Protein AF-A0A2N0B6D2-F1 (afdb_monomer_lite)

Structure (mmCIF, N/CA/C/O backbone):
data_AF-A0A2N0B6D2-F1
#
_entry.id   AF-A0A2N0B6D2-F1
#
loop_
_atom_site.group_PDB
_atom_site.id
_atom_site.type_symbol
_atom_site.label_atom_id
_atom_site.label_alt_id
_atom_site.label_comp_id
_atom_site.label_asym_id
_atom_site.label_entity_id
_atom_site.label_seq_id
_atom_site.pdbx_PDB_ins_code
_atom_site.Cartn_x
_atom_site.Cartn_y
_atom_site.Cartn_z
_atom_site.occupancy
_atom_site.B_iso_or_equiv
_atom_site.auth_seq_id
_atom_site.auth_comp_id
_atom_site.auth_asym_id
_atom_site.auth_atom_id
_atom_site.pdbx_PDB_model_num
ATOM 1 N N . MET A 1 1 ? -14.342 -17.087 10.185 1.00 49.31 1 MET A N 1
ATOM 2 C CA . MET A 1 1 ? -15.399 -16.147 10.631 1.00 49.31 1 MET A CA 1
ATOM 3 C C . MET A 1 1 ? -15.063 -15.392 11.931 1.00 49.31 1 MET A C 1
ATOM 5 O O . MET A 1 1 ? -15.862 -14.565 12.345 1.00 49.31 1 MET A O 1
ATOM 9 N N . GLU A 1 2 ? -13.887 -15.571 12.553 1.00 61.06 2 GLU A N 1
ATOM 10 C CA . GLU A 1 2 ? -13.575 -14.917 13.844 1.00 61.06 2 GLU A CA 1
ATOM 11 C C . GLU A 1 2 ? -12.941 -13.517 13.735 1.00 61.06 2 GLU A C 1
ATOM 13 O O . GLU A 1 2 ? -13.218 -12.643 14.559 1.00 61.06 2 GLU A O 1
ATOM 18 N N . PHE A 1 3 ? -12.151 -13.252 12.688 1.00 62.91 3 PHE A N 1
ATOM 19 C CA . PHE A 1 3 ? -11.432 -11.978 12.529 1.00 62.91 3 PHE A CA 1
ATOM 20 C C . PHE A 1 3 ? -12.353 -10.763 12.366 1.00 62.91 3 PHE A C 1
ATOM 22 O O . PHE A 1 3 ? -12.079 -9.695 12.917 1.00 62.91 3 PHE A O 1
ATOM 29 N N . SER A 1 4 ? -13.484 -10.924 11.673 1.00 62.69 4 SER A N 1
ATOM 30 C CA . SER A 1 4 ? -14.486 -9.862 11.539 1.00 62.69 4 SER A CA 1
ATOM 31 C C . SER A 1 4 ? -15.061 -9.463 12.894 1.00 62.69 4 SER A C 1
ATOM 33 O O . SER A 1 4 ? -15.254 -8.283 13.172 1.00 62.69 4 SER A O 1
ATOM 35 N N . THR A 1 5 ? -15.297 -10.439 13.767 1.00 68.75 5 THR A N 1
ATOM 36 C CA . THR A 1 5 ? -15.860 -10.230 15.103 1.00 68.75 5 THR A CA 1
ATOM 37 C C . THR A 1 5 ? -14.837 -9.580 16.033 1.00 68.75 5 THR A C 1
ATOM 39 O O . THR A 1 5 ? -15.196 -8.703 16.818 1.00 68.75 5 THR A O 1
ATOM 42 N N . PHE A 1 6 ? -13.558 -9.941 15.891 1.00 71.19 6 PHE A N 1
ATOM 43 C CA . PHE A 1 6 ? -12.446 -9.355 16.638 1.00 71.19 6 PHE A CA 1
ATOM 44 C C . PHE A 1 6 ? -12.251 -7.865 16.319 1.00 71.19 6 PHE A C 1
ATOM 46 O O . PHE A 1 6 ? -12.295 -7.030 17.223 1.00 71.19 6 PHE A O 1
ATOM 53 N N . ILE A 1 7 ? -12.154 -7.496 15.036 1.00 70.31 7 ILE A N 1
ATOM 54 C CA . ILE A 1 7 ? -12.030 -6.087 14.623 1.00 70.31 7 ILE A CA 1
ATOM 55 C C . ILE A 1 7 ? -13.288 -5.288 14.994 1.00 70.31 7 ILE A C 1
ATOM 57 O O . ILE A 1 7 ? -13.188 -4.162 15.486 1.00 70.31 7 ILE A O 1
ATOM 61 N N . ARG A 1 8 ? -14.484 -5.878 14.847 1.00 65.81 8 ARG A N 1
ATOM 62 C CA . ARG A 1 8 ? -15.750 -5.232 15.238 1.00 65.81 8 ARG A CA 1
ATOM 63 C C . ARG A 1 8 ? -15.842 -4.985 16.746 1.00 65.81 8 ARG A C 1
ATOM 65 O O . ARG A 1 8 ? -16.484 -4.018 17.149 1.00 65.81 8 ARG A O 1
ATOM 72 N N . ARG A 1 9 ? -15.196 -5.827 17.564 1.00 71.25 9 ARG A N 1
ATOM 73 C CA . ARG A 1 9 ? -15.081 -5.664 19.021 1.00 71.25 9 ARG A CA 1
ATOM 74 C C . ARG A 1 9 ? -14.061 -4.585 19.393 1.00 71.25 9 ARG A C 1
ATOM 76 O O . ARG A 1 9 ? -14.351 -3.778 20.267 1.00 71.25 9 ARG A O 1
ATOM 83 N N . ILE A 1 10 ? -12.921 -4.519 18.701 1.00 72.06 10 ILE A N 1
ATOM 84 C CA . ILE A 1 10 ? -11.903 -3.469 18.896 1.00 72.06 10 ILE A CA 1
ATOM 85 C C . ILE A 1 10 ? -12.473 -2.079 18.573 1.00 72.06 10 ILE A C 1
ATOM 87 O O . ILE A 1 10 ? -12.272 -1.134 19.332 1.00 72.06 10 ILE A O 1
ATOM 91 N N . TYR A 1 11 ? -13.236 -1.962 17.487 1.00 68.38 11 TYR A N 1
ATOM 92 C CA . TYR A 1 11 ? -13.846 -0.706 17.036 1.00 68.38 11 TYR A CA 1
ATOM 93 C C . TYR A 1 11 ? -15.315 -0.557 17.464 1.00 68.38 11 TYR A C 1
ATOM 95 O O . TYR A 1 11 ? -16.081 0.140 16.800 1.00 68.38 11 TYR A O 1
ATOM 103 N N . LYS A 1 12 ? -15.732 -1.208 18.561 1.00 69.31 12 LYS A N 1
ATOM 104 C CA . LYS A 1 12 ? -17.116 -1.129 19.063 1.00 69.31 12 LYS A CA 1
ATOM 105 C C . LYS A 1 12 ? -17.522 0.303 19.437 1.00 69.31 12 LYS A C 1
ATOM 107 O O . LYS A 1 12 ? -18.680 0.655 19.250 1.00 69.31 12 LYS A O 1
ATOM 112 N N . ASP A 1 13 ? -16.556 1.102 19.883 1.00 70.31 13 ASP A N 1
ATOM 113 C CA . ASP A 1 13 ? -16.754 2.459 20.413 1.00 70.31 13 ASP A CA 1
ATOM 114 C C . ASP A 1 13 ? -16.716 3.552 19.324 1.00 70.31 13 ASP A C 1
ATOM 116 O O . ASP A 1 13 ? -16.817 4.737 19.624 1.00 70.31 13 ASP A O 1
ATOM 120 N N . ARG A 1 14 ? -16.506 3.176 18.054 1.00 68.81 14 ARG A N 1
ATOM 121 C CA . ARG A 1 14 ? -16.398 4.103 16.916 1.00 68.81 14 ARG A CA 1
ATOM 122 C C . ARG A 1 14 ? -17.622 3.973 16.015 1.00 68.81 14 ARG A C 1
ATOM 124 O O . ARG A 1 14 ? -18.250 2.914 15.964 1.00 68.81 14 ARG A O 1
ATOM 131 N N . ASP A 1 15 ? -17.910 5.037 15.267 1.00 77.12 15 ASP A N 1
ATOM 132 C CA . ASP A 1 15 ? -19.034 5.081 14.332 1.00 77.12 15 ASP A CA 1
ATOM 133 C C . ASP A 1 15 ? -19.100 3.860 13.414 1.00 77.12 15 ASP A C 1
ATOM 135 O O . ASP A 1 15 ? -18.082 3.313 12.968 1.00 77.12 15 ASP A O 1
ATOM 139 N N . TYR A 1 16 ? -20.332 3.471 13.080 1.00 68.56 16 TYR A N 1
ATOM 140 C CA . TYR A 1 16 ? -20.621 2.326 12.220 1.00 68.56 16 TYR A CA 1
ATOM 141 C C . TYR A 1 16 ? -19.827 2.368 10.901 1.00 68.56 16 TYR A C 1
ATOM 143 O O . TYR A 1 16 ? -19.277 1.346 10.480 1.00 68.56 16 TYR A O 1
ATOM 151 N N . LEU A 1 17 ? -19.718 3.554 10.290 1.00 71.19 17 LEU A N 1
ATOM 152 C CA . LEU A 1 17 ? -18.957 3.795 9.060 1.00 71.19 17 LEU A CA 1
ATOM 153 C C . LEU A 1 17 ? -17.459 3.510 9.234 1.00 71.19 17 LEU A C 1
ATOM 155 O O . LEU A 1 17 ? -16.874 2.774 8.437 1.00 71.19 17 LEU A O 1
ATOM 159 N N . THR A 1 18 ? -16.848 4.027 10.299 1.00 73.62 18 THR A N 1
ATOM 160 C CA . THR A 1 18 ? -15.424 3.823 10.612 1.00 73.62 18 THR A CA 1
ATOM 161 C C . THR A 1 18 ? -15.122 2.354 10.884 1.00 73.62 18 THR A C 1
ATOM 163 O O . THR A 1 18 ? -14.114 1.822 10.425 1.00 73.62 18 THR A O 1
ATOM 166 N N . ARG A 1 19 ? -16.032 1.662 11.574 1.00 76.19 19 ARG A N 1
ATOM 167 C CA . ARG A 1 19 ? -15.906 0.236 11.877 1.00 76.19 19 ARG A CA 1
ATOM 168 C C . ARG A 1 19 ? -15.937 -0.635 10.623 1.00 76.19 19 ARG A C 1
ATOM 170 O O . ARG A 1 19 ? -15.150 -1.573 10.522 1.00 76.19 19 ARG A O 1
ATOM 177 N N . ASN A 1 20 ? -16.818 -0.331 9.667 1.00 76.75 20 ASN A N 1
ATOM 178 C CA . ASN A 1 20 ? -16.870 -1.087 8.418 1.00 76.75 20 ASN A CA 1
ATOM 179 C C . ASN A 1 20 ? -15.627 -0.815 7.559 1.00 76.75 20 ASN A C 1
ATOM 181 O O . ASN A 1 20 ? -14.987 -1.751 7.089 1.00 76.75 20 ASN A O 1
ATOM 185 N N . ARG A 1 21 ? -15.204 0.451 7.439 1.00 78.75 21 ARG A N 1
ATOM 186 C CA . ARG A 1 21 ? -13.965 0.796 6.723 1.00 78.75 21 ARG A CA 1
ATOM 187 C C . ARG A 1 21 ? -12.722 0.147 7.342 1.00 78.75 21 ARG A C 1
ATOM 189 O O . ARG A 1 21 ? -11.866 -0.322 6.601 1.00 78.75 21 ARG A O 1
ATOM 196 N N . ALA A 1 22 ? -12.641 0.041 8.670 1.00 77.94 22 ALA A N 1
ATOM 197 C CA . ALA A 1 22 ? -11.550 -0.658 9.353 1.00 77.94 22 ALA A CA 1
ATOM 198 C C . ALA A 1 22 ? -11.507 -2.161 9.024 1.00 77.94 22 ALA A C 1
ATOM 200 O O . ALA A 1 22 ? -10.423 -2.713 8.844 1.00 77.94 22 ALA A O 1
ATOM 201 N N . LEU A 1 23 ? -12.666 -2.818 8.891 1.00 80.81 23 LEU A N 1
ATOM 202 C CA . LEU A 1 23 ? -12.740 -4.210 8.434 1.00 80.81 23 LEU A CA 1
ATOM 203 C C . LEU A 1 23 ? -12.230 -4.362 7.000 1.00 80.81 23 LEU A C 1
ATOM 205 O O . LEU A 1 23 ? -11.412 -5.239 6.733 1.00 80.81 23 LEU A O 1
ATOM 209 N N . HIS A 1 24 ? -12.671 -3.493 6.091 1.00 83.69 24 HIS A N 1
ATOM 210 C CA . HIS A 1 24 ? -12.201 -3.516 4.707 1.00 83.69 24 HIS A CA 1
ATOM 211 C C . HIS A 1 24 ? -10.698 -3.232 4.605 1.00 83.69 24 HIS A C 1
ATOM 213 O O . HIS A 1 24 ? -10.007 -3.920 3.860 1.00 83.69 24 HIS A O 1
ATOM 219 N N . LEU A 1 25 ? -10.175 -2.286 5.393 1.00 84.12 25 LEU A N 1
ATOM 220 C CA . LEU A 1 25 ? -8.743 -1.988 5.451 1.00 84.12 25 LEU A CA 1
ATOM 221 C C . LEU A 1 25 ? -7.940 -3.178 5.997 1.00 84.12 25 LEU A C 1
ATOM 223 O O . LEU A 1 25 ? -6.877 -3.495 5.474 1.00 84.12 25 LEU A O 1
ATOM 227 N N . PHE A 1 26 ? -8.465 -3.880 7.004 1.00 84.62 26 PHE A N 1
ATOM 228 C CA . PHE A 1 26 ? -7.851 -5.101 7.522 1.00 84.62 26 PHE A CA 1
ATOM 229 C C . PHE A 1 26 ? -7.776 -6.198 6.451 1.00 84.62 26 PHE A C 1
ATOM 231 O O . PHE A 1 26 ? -6.702 -6.746 6.214 1.00 84.62 26 PHE A O 1
ATOM 238 N N . VAL A 1 27 ? -8.892 -6.487 5.772 1.00 86.19 27 VAL A N 1
ATOM 239 C CA . VAL A 1 27 ? -8.940 -7.493 4.696 1.00 86.19 27 VAL A CA 1
ATOM 240 C C . VAL A 1 27 ? -7.998 -7.115 3.555 1.00 86.19 27 VAL A C 1
ATOM 242 O O . VAL A 1 27 ? -7.254 -7.963 3.067 1.00 86.19 27 VAL A O 1
ATOM 245 N N . PHE A 1 28 ? -7.981 -5.837 3.175 1.00 86.69 28 PHE A N 1
ATOM 246 C CA . PHE A 1 28 ? -7.081 -5.314 2.157 1.00 86.69 28 PHE A CA 1
ATOM 247 C C . PHE A 1 28 ? -5.609 -5.500 2.542 1.00 86.69 28 PHE A C 1
ATOM 249 O O . PHE A 1 28 ? -4.842 -6.027 1.743 1.00 86.69 28 PHE A O 1
ATOM 256 N N . ASN A 1 29 ? -5.218 -5.147 3.771 1.00 86.81 29 ASN A N 1
ATOM 257 C CA . ASN A 1 29 ? -3.840 -5.307 4.241 1.00 86.81 29 ASN A CA 1
ATOM 258 C C . ASN A 1 29 ? -3.403 -6.775 4.255 1.00 86.81 29 ASN A C 1
ATOM 260 O O . ASN A 1 29 ? -2.301 -7.088 3.813 1.00 86.81 29 ASN A O 1
ATOM 264 N N . VAL A 1 30 ? -4.263 -7.687 4.723 1.00 85.88 30 VAL A N 1
ATOM 265 C CA . VAL A 1 30 ? -3.973 -9.130 4.699 1.00 85.88 30 VAL A CA 1
ATOM 266 C C . VAL A 1 30 ? -3.784 -9.617 3.262 1.00 85.88 30 VAL A C 1
ATOM 268 O O . VAL A 1 30 ? -2.799 -10.292 2.966 1.00 85.88 30 VAL A O 1
ATOM 271 N N . ALA A 1 31 ? -4.687 -9.237 2.355 1.00 85.94 31 ALA A N 1
ATOM 272 C CA . ALA A 1 31 ? -4.586 -9.595 0.945 1.00 85.94 31 ALA A CA 1
ATOM 273 C C . ALA A 1 31 ? -3.318 -9.017 0.296 1.00 85.94 31 ALA A C 1
ATOM 275 O O . ALA A 1 31 ? -2.651 -9.717 -0.458 1.00 85.94 31 ALA A O 1
ATOM 276 N N . ALA A 1 32 ? -2.948 -7.775 0.616 1.00 85.38 32 ALA A N 1
ATOM 277 C CA . ALA A 1 32 ? -1.758 -7.116 0.089 1.00 85.38 32 ALA A CA 1
ATOM 278 C C . ALA A 1 32 ? -0.458 -7.778 0.571 1.00 85.38 32 ALA A C 1
ATOM 280 O O . ALA A 1 32 ? 0.463 -7.962 -0.224 1.00 85.38 32 ALA A O 1
ATOM 281 N N . VAL A 1 33 ? -0.393 -8.191 1.842 1.00 87.19 33 VAL A N 1
ATOM 282 C CA . VAL A 1 33 ? 0.734 -8.977 2.371 1.00 87.19 33 VAL A CA 1
ATOM 283 C C . VAL A 1 33 ? 0.835 -10.317 1.645 1.00 87.19 33 VAL A C 1
ATOM 285 O O . VAL A 1 33 ? 1.911 -10.661 1.162 1.00 87.19 33 VAL A O 1
ATOM 288 N N . LEU A 1 34 ? -0.279 -11.047 1.515 1.00 86.50 34 LEU A N 1
ATOM 289 C CA . LEU A 1 34 ? -0.306 -12.333 0.812 1.00 86.50 34 LEU A CA 1
ATOM 290 C C . LEU A 1 34 ? 0.120 -12.184 -0.650 1.00 86.50 34 LEU A C 1
ATOM 292 O O . LEU A 1 34 ? 1.008 -12.901 -1.095 1.00 86.50 34 LEU A O 1
ATOM 296 N N . LEU A 1 35 ? -0.436 -11.209 -1.370 1.00 84.38 35 LEU A N 1
ATOM 297 C CA . LEU A 1 35 ? -0.066 -10.911 -2.754 1.00 84.38 35 LEU A CA 1
ATOM 298 C C . LEU A 1 35 ? 1.413 -10.544 -2.887 1.00 84.38 35 LEU A C 1
ATOM 300 O O . LEU A 1 35 ? 2.068 -11.001 -3.819 1.00 84.38 35 LEU A O 1
ATOM 304 N N . GLY A 1 36 ? 1.954 -9.743 -1.966 1.00 82.81 36 GLY A N 1
ATOM 305 C CA . GLY A 1 36 ? 3.371 -9.386 -1.964 1.00 82.81 36 GLY A CA 1
ATOM 306 C C . GLY A 1 36 ? 4.282 -10.593 -1.743 1.00 82.81 36 GLY A C 1
ATOM 307 O O . GLY A 1 36 ? 5.250 -10.769 -2.483 1.00 82.81 36 GLY A O 1
ATOM 308 N N . ILE A 1 37 ? 3.942 -11.461 -0.786 1.00 83.31 37 ILE A N 1
ATOM 309 C CA . ILE A 1 37 ? 4.675 -12.706 -0.522 1.00 83.31 37 ILE A CA 1
ATOM 310 C C . ILE A 1 37 ? 4.587 -13.641 -1.732 1.00 83.31 37 ILE A C 1
ATOM 312 O O . ILE A 1 37 ? 5.620 -14.095 -2.215 1.00 83.31 37 ILE A O 1
ATOM 316 N N . SER A 1 38 ? 3.386 -13.886 -2.264 1.00 82.69 38 SER A N 1
ATOM 317 C CA . SER A 1 38 ? 3.178 -14.757 -3.427 1.00 82.69 38 SER A CA 1
ATOM 318 C C . SER A 1 38 ? 3.904 -14.245 -4.670 1.00 82.69 38 SER A C 1
ATOM 320 O O . SER A 1 38 ? 4.529 -15.031 -5.374 1.00 82.69 38 SER A O 1
ATOM 322 N N . SER A 1 39 ? 3.871 -12.934 -4.924 1.00 76.88 39 SER A N 1
ATOM 323 C CA . SER A 1 39 ? 4.554 -12.298 -6.059 1.00 76.88 39 SER A CA 1
ATOM 324 C C . SER A 1 39 ? 6.075 -12.447 -5.964 1.00 76.88 39 SER A C 1
ATOM 326 O O . SER A 1 39 ? 6.721 -12.862 -6.928 1.00 76.88 39 SER A O 1
ATOM 328 N N . ASN A 1 40 ? 6.655 -12.182 -4.789 1.00 75.75 40 ASN A N 1
ATOM 329 C CA . ASN A 1 40 ? 8.092 -12.350 -4.570 1.00 75.75 40 ASN A CA 1
ATOM 330 C C . ASN A 1 40 ? 8.515 -13.827 -4.619 1.00 75.75 40 ASN A C 1
ATOM 332 O O . ASN A 1 40 ? 9.541 -14.147 -5.211 1.00 75.75 40 ASN A O 1
ATOM 336 N N . PHE A 1 41 ? 7.706 -14.733 -4.063 1.00 77.88 41 PHE A N 1
ATOM 337 C CA . PHE A 1 41 ? 7.955 -16.175 -4.116 1.00 77.88 41 PHE A CA 1
ATOM 338 C C . PHE A 1 41 ? 7.916 -16.713 -5.553 1.00 77.88 41 PHE A C 1
ATOM 340 O O . PHE A 1 41 ? 8.780 -17.492 -5.949 1.00 77.88 41 PHE A O 1
ATOM 347 N N . PHE A 1 42 ? 6.960 -16.247 -6.361 1.00 75.62 42 PHE A N 1
ATOM 348 C CA . PHE A 1 42 ? 6.867 -16.599 -7.776 1.00 75.62 42 PHE A CA 1
ATOM 349 C C . PHE A 1 42 ? 8.105 -16.128 -8.555 1.00 75.62 42 PHE A C 1
ATOM 351 O O . PHE A 1 42 ? 8.715 -16.907 -9.282 1.00 75.62 42 PHE A O 1
ATOM 358 N N . LEU A 1 43 ? 8.537 -14.879 -8.365 1.00 74.19 43 LEU A N 1
ATOM 359 C CA . LEU A 1 43 ? 9.740 -14.358 -9.027 1.00 74.19 43 LEU A CA 1
ATOM 360 C C . LEU A 1 43 ? 11.013 -15.105 -8.628 1.00 74.19 43 LEU A C 1
ATOM 362 O O . LEU A 1 43 ? 11.867 -15.349 -9.488 1.00 74.19 43 LEU A O 1
ATOM 366 N N . TRP A 1 44 ? 11.110 -15.494 -7.357 1.00 71.81 44 TRP A N 1
ATOM 367 C CA . TRP A 1 44 ? 12.229 -16.272 -6.848 1.00 71.81 44 TRP A CA 1
ATOM 368 C C . TRP A 1 44 ? 12.317 -17.647 -7.524 1.00 71.81 44 TRP A C 1
ATOM 370 O O . TRP A 1 44 ? 13.390 -18.008 -8.001 1.00 71.81 44 TRP A O 1
ATOM 380 N N . ILE A 1 45 ? 11.191 -18.362 -7.653 1.00 72.50 45 ILE A N 1
ATOM 381 C CA . ILE A 1 45 ? 11.138 -19.688 -8.294 1.00 72.50 45 ILE A CA 1
ATOM 382 C C . ILE A 1 45 ? 11.441 -19.624 -9.795 1.00 72.50 45 ILE A C 1
ATOM 384 O O . ILE A 1 45 ? 12.205 -20.443 -10.297 1.00 72.50 45 ILE A O 1
ATOM 388 N N . PHE A 1 46 ? 10.832 -18.685 -10.524 1.00 64.12 46 PHE A N 1
ATOM 389 C CA . PHE A 1 46 ? 10.849 -18.715 -11.993 1.00 64.12 46 PHE A CA 1
ATOM 390 C C . PHE A 1 46 ? 11.999 -17.933 -12.631 1.00 64.12 46 PHE A C 1
ATOM 392 O O . PHE A 1 46 ? 12.358 -18.201 -13.774 1.00 64.12 46 PHE A O 1
ATOM 399 N N . THR A 1 47 ? 12.577 -16.965 -11.920 1.00 61.59 47 THR A N 1
ATOM 400 C CA . THR A 1 47 ? 13.522 -16.000 -12.513 1.00 61.59 47 THR A CA 1
ATOM 401 C C . THR A 1 47 ? 14.821 -15.848 -11.733 1.00 61.59 47 THR A C 1
ATOM 403 O O . THR A 1 47 ? 15.736 -15.190 -12.222 1.00 61.59 47 THR A O 1
ATOM 406 N N . GLY A 1 48 ? 14.916 -16.397 -10.515 1.00 61.19 48 GLY A N 1
ATOM 407 C CA . GLY A 1 48 ? 16.082 -16.217 -9.641 1.00 61.19 48 GLY A CA 1
ATOM 408 C C . GLY A 1 48 ? 16.325 -14.762 -9.208 1.00 61.19 48 GLY A C 1
ATOM 409 O O . GLY A 1 48 ? 17.358 -14.459 -8.616 1.00 61.19 48 GLY A O 1
ATOM 410 N N . GLN A 1 49 ? 15.388 -13.850 -9.496 1.00 61.03 49 GLN A N 1
ATOM 411 C CA . GLN A 1 49 ? 15.428 -12.461 -9.049 1.00 61.03 49 GLN A CA 1
ATOM 412 C C . GLN A 1 49 ? 14.697 -12.323 -7.718 1.00 61.03 49 GLN A C 1
ATOM 414 O O . GLN A 1 49 ? 13.613 -12.868 -7.523 1.00 61.03 49 GLN A O 1
ATOM 419 N N . TYR A 1 50 ? 15.304 -11.575 -6.801 1.00 56.94 50 TYR A N 1
ATOM 420 C CA . TYR A 1 50 ? 14.932 -11.645 -5.394 1.00 56.94 50 TYR A CA 1
ATOM 421 C C . TYR A 1 50 ? 13.692 -10.825 -5.026 1.00 56.94 50 TYR A C 1
ATOM 423 O O . TYR A 1 50 ? 12.969 -11.216 -4.113 1.00 56.94 50 TYR A O 1
ATOM 431 N N . VAL A 1 51 ? 13.448 -9.669 -5.663 1.00 64.06 51 VAL A N 1
ATOM 432 C CA . VAL A 1 51 ? 12.476 -8.710 -5.113 1.00 64.06 51 VAL A CA 1
ATOM 433 C C . VAL A 1 51 ? 11.847 -7.813 -6.179 1.00 64.06 51 VAL A C 1
ATOM 435 O O . VAL A 1 51 ? 12.544 -7.056 -6.854 1.00 64.06 51 VAL A O 1
ATOM 438 N N . ARG A 1 52 ? 10.508 -7.785 -6.250 1.00 70.12 52 ARG A N 1
ATOM 439 C CA . ARG A 1 52 ? 9.788 -6.705 -6.942 1.00 70.12 52 ARG A CA 1
ATOM 440 C C . ARG A 1 52 ? 9.547 -5.570 -5.954 1.00 70.12 52 ARG A C 1
ATOM 442 O O . ARG A 1 52 ? 8.632 -5.630 -5.138 1.00 70.12 52 ARG A O 1
ATOM 449 N N . ILE A 1 53 ? 10.381 -4.533 -6.039 1.00 72.75 53 ILE A N 1
ATOM 450 C CA . ILE A 1 53 ? 10.493 -3.450 -5.042 1.00 72.75 53 ILE A CA 1
ATOM 451 C C . ILE A 1 53 ? 9.126 -2.862 -4.651 1.00 72.75 53 ILE A C 1
ATOM 453 O O . ILE A 1 53 ? 8.840 -2.746 -3.462 1.00 72.75 53 ILE A O 1
ATOM 457 N N . GLY A 1 54 ? 8.245 -2.579 -5.619 1.00 72.75 54 GLY A N 1
ATOM 458 C CA . GLY A 1 54 ? 6.897 -2.062 -5.334 1.00 72.75 54 GLY A CA 1
ATOM 459 C C . GLY A 1 54 ? 6.049 -3.006 -4.467 1.00 72.75 54 GLY A C 1
ATOM 460 O O . GLY A 1 54 ? 5.533 -2.603 -3.426 1.00 72.75 54 GLY A O 1
ATOM 461 N N . PHE A 1 55 ? 5.977 -4.293 -4.822 1.00 74.81 55 PHE A N 1
ATOM 462 C CA . PHE A 1 55 ? 5.213 -5.281 -4.047 1.00 74.81 55 PHE A CA 1
ATOM 463 C C . PHE A 1 55 ? 5.779 -5.483 -2.640 1.00 74.81 55 PHE A C 1
ATOM 465 O O . PHE A 1 55 ? 5.013 -5.645 -1.693 1.00 74.81 55 PHE A O 1
ATOM 472 N N . SER A 1 56 ? 7.099 -5.419 -2.479 1.00 79.56 56 SER A N 1
ATOM 473 C CA . SER A 1 56 ? 7.746 -5.544 -1.169 1.00 79.56 56 SER A CA 1
ATOM 474 C C . SER A 1 56 ? 7.494 -4.345 -0.265 1.00 79.56 56 SER A C 1
ATOM 476 O O . SER A 1 56 ? 7.178 -4.530 0.910 1.00 79.56 56 SER A O 1
ATOM 478 N N . ILE A 1 57 ? 7.571 -3.126 -0.809 1.00 83.06 57 ILE A N 1
ATOM 479 C CA . ILE A 1 57 ? 7.216 -1.903 -0.075 1.00 83.06 57 ILE A CA 1
ATOM 480 C C . ILE A 1 57 ? 5.755 -1.979 0.373 1.00 83.06 57 ILE A C 1
ATOM 482 O O . ILE A 1 57 ? 5.446 -1.708 1.534 1.00 83.06 57 ILE A O 1
ATOM 486 N N . MET A 1 58 ? 4.863 -2.409 -0.523 1.00 84.00 58 MET A N 1
ATOM 487 C CA . MET A 1 58 ? 3.442 -2.546 -0.222 1.00 84.00 58 MET A CA 1
ATOM 488 C C . MET A 1 58 ? 3.170 -3.607 0.852 1.00 84.00 58 MET A C 1
ATOM 490 O O . MET A 1 58 ? 2.381 -3.363 1.766 1.00 84.00 58 MET A O 1
ATOM 494 N N . ALA A 1 59 ? 3.838 -4.762 0.789 1.00 84.69 59 ALA A N 1
ATOM 495 C CA . ALA A 1 59 ? 3.704 -5.821 1.788 1.00 84.69 59 ALA A CA 1
ATOM 496 C C . ALA A 1 59 ? 4.184 -5.361 3.170 1.00 84.69 59 ALA A C 1
ATOM 498 O O . ALA A 1 59 ? 3.478 -5.540 4.163 1.00 84.69 59 ALA A O 1
ATOM 499 N N . PHE A 1 60 ? 5.348 -4.707 3.232 1.00 85.62 60 PHE A N 1
ATOM 500 C CA . PHE A 1 60 ? 5.891 -4.185 4.483 1.00 85.62 60 PHE A CA 1
ATOM 501 C C . PHE A 1 60 ? 4.969 -3.126 5.097 1.00 85.62 60 PHE A C 1
ATOM 503 O O . PHE A 1 60 ? 4.602 -3.212 6.268 1.00 85.62 60 PHE A O 1
ATOM 510 N N . ALA A 1 61 ? 4.516 -2.164 4.296 1.00 85.12 61 ALA A N 1
ATOM 511 C CA . ALA A 1 61 ? 3.605 -1.129 4.766 1.00 85.12 61 ALA A CA 1
ATOM 512 C C . ALA A 1 61 ? 2.239 -1.678 5.191 1.00 85.12 61 ALA A C 1
ATOM 514 O O . ALA A 1 61 ? 1.664 -1.202 6.170 1.00 85.12 61 ALA A O 1
ATOM 515 N N . SER A 1 62 ? 1.734 -2.702 4.501 1.00 84.19 62 SER A N 1
ATOM 516 C CA . SER A 1 62 ? 0.487 -3.376 4.872 1.00 84.19 62 SER A CA 1
ATOM 517 C C . SER A 1 62 ? 0.624 -4.094 6.215 1.00 84.19 62 SER A C 1
ATOM 519 O O . SER A 1 62 ? -0.283 -4.008 7.039 1.00 84.19 62 SER A O 1
ATOM 521 N N . ALA A 1 63 ? 1.773 -4.721 6.493 1.00 86.12 63 ALA A N 1
ATOM 522 C CA . ALA A 1 63 ? 2.059 -5.318 7.798 1.00 86.12 63 ALA A CA 1
ATOM 523 C C . ALA A 1 63 ? 2.125 -4.259 8.916 1.00 86.12 63 ALA A C 1
ATOM 525 O O . ALA A 1 63 ? 1.501 -4.425 9.967 1.00 86.12 63 ALA A O 1
ATOM 526 N N . VAL A 1 64 ? 2.806 -3.133 8.670 1.00 86.19 64 VAL A N 1
ATOM 527 C CA . VAL A 1 64 ? 2.871 -2.001 9.615 1.00 86.19 64 VAL A CA 1
ATOM 528 C C . VAL A 1 64 ? 1.481 -1.404 9.858 1.00 86.19 64 VAL A C 1
ATOM 530 O O . VAL A 1 64 ? 1.101 -1.142 10.999 1.00 86.19 64 VAL A O 1
ATOM 533 N N . SER A 1 65 ? 0.679 -1.234 8.808 1.00 85.31 65 SER A N 1
ATOM 534 C CA . SER A 1 65 ? -0.695 -0.745 8.926 1.00 85.31 65 SER A CA 1
ATOM 535 C C . SER A 1 65 ? -1.577 -1.692 9.730 1.00 85.31 65 SER A C 1
ATOM 537 O O . SER A 1 65 ? -2.338 -1.247 10.587 1.00 85.31 65 SER A O 1
ATOM 539 N N . LEU A 1 66 ? -1.438 -3.001 9.519 1.00 84.44 66 LEU A N 1
ATOM 540 C CA . LEU A 1 66 ? -2.168 -4.018 10.269 1.00 84.44 66 LEU A CA 1
ATOM 541 C C . LEU A 1 66 ? -1.827 -3.938 11.765 1.00 84.44 66 LEU A C 1
ATOM 543 O O . LEU A 1 66 ? -2.731 -3.960 12.600 1.00 84.44 66 LEU A O 1
ATOM 547 N N . PHE A 1 67 ? -0.555 -3.713 12.109 1.00 83.94 67 PHE A N 1
ATOM 548 C CA . PHE A 1 67 ? -0.133 -3.462 13.488 1.00 83.94 67 PHE A CA 1
ATOM 549 C C . PHE A 1 67 ? -0.778 -2.201 14.095 1.00 83.94 67 PHE A C 1
ATOM 551 O O . PHE A 1 67 ? -1.276 -2.240 15.223 1.00 83.94 67 PHE A O 1
ATOM 558 N N . PHE A 1 68 ? -0.839 -1.088 13.355 1.00 81.81 68 PHE A N 1
ATOM 559 C CA . PHE A 1 68 ? -1.510 0.134 13.824 1.00 81.81 68 PHE A CA 1
ATOM 560 C C . PHE A 1 68 ? -3.030 -0.015 13.947 1.00 81.81 68 PHE A C 1
ATOM 562 O O . PHE A 1 68 ? -3.633 0.547 14.866 1.00 81.81 68 PHE A O 1
ATOM 569 N N . LEU A 1 69 ? -3.645 -0.803 13.067 1.00 82.31 69 LEU A N 1
ATOM 570 C CA . LEU A 1 69 ? -5.076 -1.089 13.088 1.00 82.31 69 LEU A CA 1
ATOM 571 C C . LEU A 1 69 ? -5.461 -1.913 14.325 1.00 82.31 69 LEU A C 1
ATOM 573 O O . LEU A 1 69 ? -6.490 -1.655 14.949 1.00 82.31 69 LEU A O 1
ATOM 577 N N . LEU A 1 70 ? -4.591 -2.834 14.753 1.00 77.56 70 LEU A N 1
ATOM 578 C CA . LEU A 1 70 ? -4.741 -3.566 16.015 1.00 77.56 70 LEU A CA 1
ATOM 579 C C . LEU A 1 70 ? -4.604 -2.656 17.250 1.00 77.56 70 LEU A C 1
ATOM 581 O O . LEU A 1 70 ? -5.230 -2.917 18.274 1.00 77.56 70 LEU A O 1
ATOM 585 N N . ARG A 1 71 ? -3.862 -1.544 17.148 1.00 79.31 71 ARG A N 1
ATOM 586 C CA . ARG A 1 71 ? -3.717 -0.524 18.206 1.00 79.31 71 ARG A CA 1
ATOM 587 C C . ARG A 1 71 ? -4.861 0.506 18.263 1.00 79.31 71 ARG A C 1
ATOM 589 O O . ARG A 1 71 ? -4.694 1.549 18.884 1.00 79.31 71 ARG A O 1
ATOM 596 N N . LYS A 1 72 ? -6.012 0.252 17.622 1.00 75.00 72 LYS A N 1
ATOM 597 C CA . LYS A 1 72 ? -7.162 1.183 17.483 1.00 75.00 72 LYS A CA 1
ATOM 598 C C . LYS A 1 72 ? -6.881 2.480 16.694 1.00 75.00 72 LYS A C 1
ATOM 600 O O . LYS A 1 72 ? -7.795 3.287 16.512 1.00 75.00 72 LYS A O 1
ATOM 605 N N . ASN A 1 73 ? -5.692 2.669 16.119 1.00 79.94 73 ASN A N 1
ATOM 606 C CA . ASN A 1 73 ? -5.323 3.897 15.405 1.00 79.94 73 ASN A CA 1
ATOM 607 C C . ASN A 1 73 ? -5.641 3.807 13.903 1.00 79.94 73 ASN A C 1
ATOM 609 O O . ASN A 1 73 ? -4.749 3.634 13.072 1.00 79.94 73 ASN A O 1
ATOM 613 N N . TYR A 1 74 ? -6.926 3.946 13.552 1.00 79.31 74 TYR A N 1
ATOM 614 C CA . TYR A 1 74 ? -7.400 3.806 12.163 1.00 79.31 74 TYR A CA 1
ATOM 615 C C . TYR A 1 74 ? -6.792 4.844 11.207 1.00 79.31 74 TYR A C 1
ATOM 617 O O . TYR A 1 74 ? -6.368 4.489 10.113 1.00 79.31 74 TYR A O 1
ATOM 625 N N . GLU A 1 75 ? -6.715 6.114 11.612 1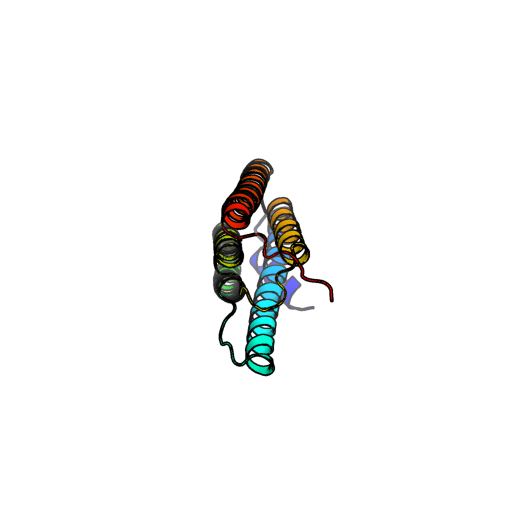.00 80.62 75 GLU A N 1
ATOM 626 C CA . GLU A 1 75 ? -6.211 7.191 10.743 1.00 80.62 75 GLU A CA 1
ATOM 627 C C . GLU A 1 75 ? -4.741 6.992 10.370 1.00 80.62 75 GLU A C 1
ATOM 629 O O . GLU A 1 75 ? -4.368 7.148 9.209 1.00 80.62 75 GLU A O 1
ATOM 634 N N . ILE A 1 76 ? -3.919 6.576 11.337 1.00 82.25 76 ILE A N 1
ATOM 635 C CA . ILE A 1 76 ? -2.495 6.297 11.124 1.00 82.25 76 ILE A CA 1
ATOM 636 C C . ILE A 1 76 ? -2.330 5.053 10.249 1.00 82.25 76 ILE A C 1
ATOM 638 O O . ILE A 1 76 ? -1.559 5.075 9.288 1.00 82.25 76 ILE A O 1
ATOM 642 N N . ALA A 1 77 ? -3.085 3.988 10.537 1.00 83.31 77 ALA A N 1
ATOM 643 C CA . ALA A 1 77 ? -3.077 2.769 9.734 1.00 83.31 77 ALA A CA 1
ATOM 644 C C . ALA A 1 77 ? -3.441 3.058 8.272 1.00 83.31 77 ALA A C 1
ATOM 646 O O . ALA A 1 77 ? -2.743 2.606 7.362 1.00 83.31 77 ALA A O 1
ATOM 647 N N . LEU A 1 78 ? -4.491 3.850 8.047 1.00 83.88 78 LEU A N 1
ATOM 648 C CA . LEU A 1 78 ? -4.937 4.225 6.714 1.00 83.88 78 LEU A CA 1
ATOM 649 C C . LEU A 1 78 ? -3.893 5.085 5.998 1.00 83.88 78 LEU A C 1
ATOM 651 O O . LEU A 1 78 ? -3.514 4.776 4.872 1.00 83.88 78 LEU A O 1
ATOM 655 N N . ASN A 1 79 ? -3.396 6.138 6.651 1.00 85.44 79 ASN A N 1
ATOM 656 C CA . ASN A 1 79 ? -2.429 7.041 6.036 1.00 85.44 79 ASN A CA 1
ATOM 657 C C . ASN A 1 79 ? -1.142 6.310 5.630 1.00 85.44 79 ASN A C 1
ATOM 659 O O . ASN A 1 79 ? -0.592 6.592 4.574 1.00 85.44 79 ASN A O 1
ATOM 663 N N . THR A 1 80 ? -0.711 5.327 6.425 1.00 84.94 80 THR A N 1
ATOM 664 C CA . THR A 1 80 ? 0.483 4.512 6.148 1.00 84.94 80 THR A CA 1
ATOM 665 C C . THR A 1 80 ? 0.330 3.675 4.877 1.00 84.94 80 THR A C 1
ATOM 667 O O . THR A 1 80 ? 1.252 3.600 4.070 1.00 84.94 80 THR A O 1
ATOM 670 N N . VAL A 1 81 ? -0.840 3.061 4.667 1.00 85.75 81 VAL A N 1
ATOM 671 C CA . VAL A 1 81 ? -1.113 2.277 3.447 1.00 85.75 81 VAL A CA 1
ATOM 672 C C . VAL A 1 81 ? -1.171 3.194 2.241 1.00 85.75 81 VAL A C 1
ATOM 674 O O . VAL A 1 81 ? -0.571 2.899 1.215 1.00 85.75 81 VAL A O 1
ATOM 677 N N . LEU A 1 82 ? -1.849 4.335 2.364 1.00 85.81 82 LEU A N 1
ATOM 678 C CA . LEU A 1 82 ? -1.999 5.273 1.257 1.00 85.81 82 LEU A CA 1
ATOM 679 C C . LEU A 1 82 ? -0.649 5.858 0.826 1.00 85.81 82 LEU A C 1
ATOM 681 O O . LEU A 1 82 ? -0.333 5.842 -0.362 1.00 85.81 82 LEU A O 1
ATOM 685 N N . THR A 1 83 ? 0.195 6.304 1.757 1.00 83.88 83 THR A N 1
ATOM 686 C CA . THR A 1 83 ? 1.535 6.803 1.405 1.00 83.88 83 THR A CA 1
ATOM 687 C C . THR A 1 83 ? 2.395 5.708 0.786 1.00 83.88 83 THR A C 1
ATOM 689 O O . THR A 1 83 ? 3.043 5.938 -0.235 1.00 83.88 83 THR A O 1
ATOM 692 N N . ALA A 1 84 ? 2.343 4.490 1.324 1.00 84.75 84 ALA A N 1
ATOM 693 C CA . ALA A 1 84 ? 3.078 3.366 0.768 1.00 84.75 84 ALA A CA 1
ATOM 694 C C . ALA A 1 84 ? 2.602 2.960 -0.628 1.00 84.75 84 ALA A C 1
ATOM 696 O O . ALA A 1 84 ? 3.436 2.630 -1.466 1.00 84.75 84 ALA A O 1
ATOM 697 N N . THR A 1 85 ? 1.298 3.023 -0.916 1.00 83.88 85 THR A N 1
ATOM 698 C CA . THR A 1 85 ? 0.790 2.760 -2.272 1.00 83.88 85 THR A CA 1
ATOM 699 C C . THR A 1 85 ? 1.337 3.771 -3.278 1.00 83.88 85 THR A C 1
ATOM 701 O O . THR A 1 85 ? 1.778 3.360 -4.348 1.00 83.88 85 THR A O 1
ATOM 704 N N . ILE A 1 86 ? 1.399 5.064 -2.931 1.00 85.31 86 ILE A N 1
ATOM 705 C CA . ILE A 1 86 ? 1.971 6.109 -3.802 1.00 85.31 86 ILE A CA 1
ATOM 706 C C . ILE A 1 86 ? 3.449 5.816 -4.082 1.00 85.31 86 ILE A C 1
ATOM 708 O O . ILE A 1 86 ? 3.888 5.832 -5.234 1.00 85.31 86 ILE A O 1
ATOM 712 N N . ILE A 1 87 ? 4.208 5.497 -3.032 1.00 84.69 87 ILE A N 1
ATOM 713 C CA . ILE A 1 87 ? 5.634 5.171 -3.134 1.00 84.69 87 ILE A CA 1
ATOM 714 C C . ILE A 1 87 ? 5.832 3.905 -3.981 1.00 84.69 87 ILE A C 1
ATOM 716 O O . ILE A 1 87 ? 6.626 3.902 -4.916 1.00 84.69 87 ILE A O 1
ATOM 720 N N . SER A 1 88 ? 5.068 2.847 -3.712 1.00 81.31 88 SER A N 1
ATOM 721 C CA . SER A 1 88 ? 5.109 1.583 -4.452 1.00 81.31 88 SER A CA 1
ATOM 722 C C . SER A 1 88 ? 4.809 1.769 -5.940 1.00 81.31 88 SER A C 1
ATOM 724 O O . SER A 1 88 ? 5.525 1.216 -6.773 1.00 81.31 88 SER A O 1
ATOM 726 N N . VAL A 1 89 ? 3.778 2.548 -6.290 1.00 81.69 89 VAL A N 1
ATOM 727 C CA . VAL A 1 89 ? 3.434 2.832 -7.693 1.00 81.69 89 VAL A CA 1
ATOM 728 C C . VAL A 1 89 ? 4.540 3.642 -8.359 1.00 81.69 89 VAL A C 1
ATOM 730 O O . VAL A 1 89 ? 4.947 3.288 -9.460 1.00 81.69 89 VAL A O 1
ATOM 733 N N . SER A 1 90 ? 5.103 4.639 -7.669 1.00 81.50 90 SER A N 1
ATOM 734 C CA . SER A 1 90 ? 6.250 5.415 -8.163 1.00 81.50 90 SER A CA 1
ATOM 735 C C . SER A 1 90 ? 7.439 4.505 -8.492 1.00 81.50 90 SER A C 1
ATOM 737 O O . SER A 1 90 ? 7.949 4.512 -9.611 1.00 81.50 90 SER A O 1
ATOM 739 N N . PHE A 1 91 ? 7.853 3.660 -7.542 1.00 78.06 91 PHE A N 1
ATOM 740 C CA . PHE A 1 91 ? 8.961 2.724 -7.749 1.00 78.06 91 PHE A CA 1
ATOM 741 C C . PHE A 1 91 ? 8.643 1.676 -8.817 1.00 78.06 91 PHE A C 1
ATOM 743 O O . PHE A 1 91 ? 9.506 1.349 -9.624 1.00 78.06 91 PHE A O 1
ATOM 750 N N . GLY A 1 92 ? 7.409 1.172 -8.866 1.00 73.00 92 GLY A N 1
ATOM 751 C CA . GLY A 1 92 ? 6.966 0.239 -9.901 1.00 73.00 92 GLY A CA 1
ATOM 752 C C . GLY A 1 92 ? 6.951 0.851 -11.304 1.00 73.00 92 GLY A C 1
ATOM 753 O O . GLY A 1 92 ? 7.144 0.124 -12.277 1.00 73.00 92 GLY A O 1
ATOM 754 N N . TRP A 1 93 ? 6.753 2.167 -11.406 1.00 74.56 93 TRP A N 1
ATOM 755 C CA . TRP A 1 93 ? 6.720 2.898 -12.669 1.00 74.56 93 TRP A CA 1
ATOM 756 C C . TRP A 1 93 ? 8.121 3.175 -13.224 1.00 74.56 93 TRP A C 1
ATOM 758 O O . TRP A 1 93 ? 8.370 2.909 -14.397 1.00 74.56 93 TRP A O 1
ATOM 768 N N . PHE A 1 94 ? 9.043 3.656 -12.379 1.00 71.12 94 PHE A N 1
ATOM 769 C CA . PHE A 1 94 ? 10.408 4.023 -12.789 1.00 71.12 94 PHE A CA 1
ATOM 770 C C . PHE A 1 94 ? 11.402 2.850 -12.773 1.00 71.12 94 PHE A C 1
ATOM 772 O O . PHE A 1 94 ? 12.253 2.763 -13.652 1.00 71.12 94 PHE A O 1
ATOM 779 N N . TRP A 1 95 ? 11.288 1.936 -11.804 1.00 66.62 95 TRP A N 1
ATOM 780 C CA . TRP A 1 95 ? 12.170 0.767 -11.625 1.00 66.62 95 TRP A CA 1
ATOM 781 C C . TRP A 1 95 ? 11.481 -0.560 -11.979 1.00 66.62 95 TRP A C 1
ATOM 783 O O . TRP A 1 95 ? 11.884 -1.632 -11.521 1.00 66.62 95 TRP A O 1
ATOM 793 N N . GLY A 1 96 ? 10.423 -0.514 -12.793 1.00 61.28 96 GLY A N 1
ATOM 794 C CA . GLY A 1 96 ? 9.795 -1.719 -13.330 1.00 61.28 96 GLY A CA 1
ATOM 795 C C . GLY A 1 96 ? 10.798 -2.548 -14.139 1.00 61.28 96 GLY A C 1
ATOM 796 O O . GLY A 1 96 ? 11.545 -1.996 -14.942 1.00 61.28 96 GLY A O 1
ATOM 797 N N . ILE A 1 97 ? 10.828 -3.868 -13.921 1.00 57.91 97 ILE A N 1
ATOM 798 C CA . ILE A 1 97 ? 11.774 -4.783 -14.580 1.00 57.91 97 ILE A CA 1
ATOM 799 C C . ILE A 1 97 ? 11.557 -4.711 -16.106 1.00 57.91 97 ILE A C 1
ATOM 801 O O . ILE A 1 97 ? 10.498 -5.129 -16.581 1.00 57.91 97 ILE A O 1
ATOM 805 N N . PRO A 1 98 ? 12.533 -4.211 -16.888 1.00 51.09 98 PRO A N 1
ATOM 806 C CA . PRO A 1 98 ? 12.328 -3.891 -18.302 1.00 51.09 98 PRO A CA 1
ATOM 807 C C . PRO A 1 98 ? 12.238 -5.119 -19.226 1.00 51.09 98 PRO A C 1
ATOM 809 O O . PRO A 1 98 ? 11.822 -4.976 -20.368 1.00 51.09 98 PRO A O 1
ATOM 812 N N . ASN A 1 99 ? 12.570 -6.324 -18.742 1.00 46.19 99 ASN A N 1
ATOM 813 C CA . ASN A 1 99 ? 12.709 -7.536 -19.566 1.00 46.19 99 ASN A CA 1
ATOM 814 C C . ASN A 1 99 ? 11.637 -8.621 -19.355 1.00 46.19 99 ASN A C 1
ATOM 816 O O . ASN A 1 99 ? 11.706 -9.670 -19.986 1.00 46.19 99 ASN A O 1
ATOM 820 N N . ILE A 1 100 ? 10.639 -8.393 -18.497 1.00 47.53 100 ILE A N 1
ATOM 821 C CA . ILE A 1 100 ? 9.511 -9.321 -18.314 1.00 47.53 100 ILE A CA 1
ATOM 822 C C . ILE A 1 100 ? 8.253 -8.590 -18.772 1.00 47.53 100 ILE A C 1
ATOM 824 O O . ILE A 1 100 ? 7.585 -7.956 -17.960 1.00 47.53 100 ILE A O 1
ATOM 828 N N . GLY A 1 101 ? 8.002 -8.609 -20.088 1.00 42.75 101 GLY A N 1
ATOM 829 C CA . GLY A 1 101 ? 6.715 -8.269 -20.714 1.00 42.75 101 GLY A CA 1
ATOM 830 C C . GLY A 1 101 ? 5.944 -7.129 -20.047 1.00 42.75 101 GLY A C 1
ATOM 831 O O . GLY A 1 101 ? 4.788 -7.307 -19.663 1.00 42.75 101 GLY A O 1
ATOM 832 N N . SER A 1 102 ? 6.576 -5.966 -19.854 1.00 47.25 102 SER A N 1
ATOM 833 C CA . SER A 1 102 ? 5.899 -4.779 -19.319 1.00 47.25 102 SER A CA 1
ATOM 834 C C . SER A 1 102 ? 5.098 -4.088 -20.423 1.00 47.25 102 SER A C 1
ATOM 836 O O . SER A 1 102 ? 5.266 -2.907 -20.722 1.00 47.25 102 SER A O 1
ATOM 838 N N . ASP A 1 103 ? 4.204 -4.868 -21.031 1.00 52.88 103 ASP A N 1
ATOM 839 C CA . ASP A 1 103 ? 3.171 -4.382 -21.921 1.00 52.88 103 ASP A CA 1
ATOM 840 C C . ASP A 1 103 ? 2.340 -3.336 -21.184 1.00 52.88 103 ASP A C 1
ATOM 842 O O . ASP A 1 103 ? 1.983 -3.484 -20.009 1.00 52.88 103 ASP A O 1
ATOM 846 N N . VAL A 1 104 ? 2.022 -2.268 -21.907 1.00 55.44 104 VAL A N 1
ATOM 847 C CA . VAL A 1 104 ? 1.222 -1.110 -21.486 1.00 55.44 104 VAL A CA 1
ATOM 848 C C . VAL A 1 104 ? -0.027 -1.517 -20.678 1.00 55.44 104 VAL A C 1
ATOM 850 O O . VAL A 1 104 ? -0.437 -0.803 -19.762 1.00 55.44 104 VAL A O 1
ATOM 853 N N . GLY A 1 105 ? -0.577 -2.710 -20.933 1.00 52.44 105 GLY A N 1
ATOM 854 C CA . GLY A 1 105 ? -1.683 -3.298 -20.176 1.00 52.44 105 GLY A CA 1
ATOM 855 C C . GLY A 1 105 ? -1.426 -3.445 -18.671 1.00 52.44 105 GLY A C 1
ATOM 856 O O . GLY A 1 105 ? -2.280 -3.063 -17.876 1.00 52.44 105 GLY A O 1
ATOM 857 N N . ASN A 1 106 ? -0.253 -3.922 -18.243 1.00 66.12 106 ASN A N 1
ATOM 858 C CA . ASN A 1 106 ? 0.018 -4.155 -16.817 1.00 66.12 106 ASN A CA 1
ATOM 859 C C . ASN A 1 106 ? 0.115 -2.829 -16.037 1.00 66.12 106 ASN A C 1
ATOM 861 O O . ASN A 1 106 ? -0.360 -2.718 -14.908 1.00 66.12 106 ASN A O 1
ATOM 865 N N . LYS A 1 107 ? 0.665 -1.788 -16.676 1.00 69.31 107 LYS A N 1
ATOM 866 C CA . LYS A 1 107 ? 0.721 -0.424 -16.129 1.00 69.31 107 LYS A CA 1
ATOM 867 C C . LYS A 1 107 ? -0.682 0.169 -15.943 1.00 69.31 107 LYS A C 1
ATOM 869 O O . LYS A 1 107 ? -0.968 0.730 -14.887 1.00 69.31 107 LYS A O 1
ATOM 874 N N . ASN A 1 108 ? -1.575 -0.028 -16.914 1.00 73.25 108 ASN A N 1
ATOM 875 C CA . ASN A 1 108 ? -2.958 0.449 -16.836 1.00 73.25 108 ASN A CA 1
ATOM 876 C C . ASN A 1 108 ? -3.757 -0.249 -15.726 1.00 73.25 108 ASN A C 1
ATOM 878 O O . ASN A 1 108 ? -4.458 0.420 -14.969 1.00 73.25 108 ASN A O 1
ATOM 882 N N . PHE A 1 109 ? -3.614 -1.570 -15.564 1.00 74.69 109 PHE A N 1
ATOM 883 C CA . PHE A 1 109 ? -4.275 -2.294 -14.471 1.00 74.69 109 PHE A CA 1
ATOM 884 C C . PHE A 1 109 ? -3.823 -1.805 -13.093 1.00 74.69 109 PHE A C 1
ATOM 886 O O . PHE A 1 109 ? -4.659 -1.596 -12.212 1.00 74.69 109 PHE A O 1
ATOM 893 N N . VAL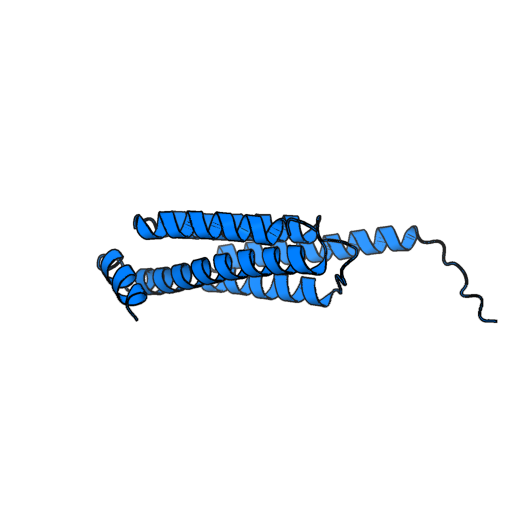 A 1 110 ? -2.521 -1.563 -12.913 1.00 77.00 110 VAL A N 1
ATOM 894 C CA . VAL A 1 110 ? -1.986 -1.015 -11.658 1.00 77.00 110 VAL A CA 1
ATOM 895 C C . VAL A 1 110 ? -2.582 0.365 -11.361 1.00 77.00 110 VAL A C 1
ATOM 897 O O . VAL A 1 110 ? -2.987 0.607 -10.226 1.00 77.00 110 VAL A O 1
ATOM 900 N N . LEU A 1 111 ? -2.705 1.242 -12.365 1.00 78.50 111 LEU A N 1
AT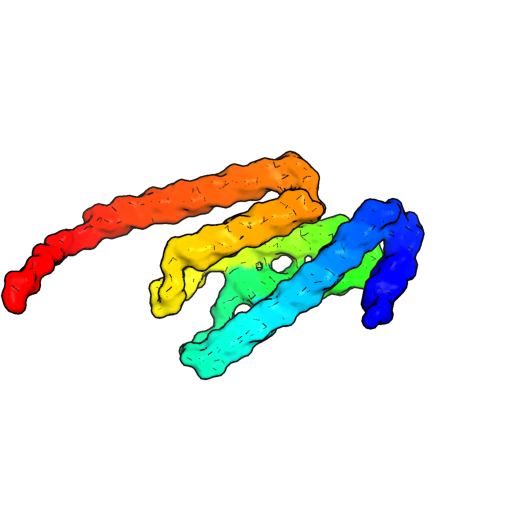OM 901 C CA . LEU A 1 111 ? -3.312 2.568 -12.199 1.00 78.50 111 LEU A CA 1
ATOM 902 C C . LEU A 1 111 ? -4.802 2.496 -11.837 1.00 78.50 111 LEU A C 1
ATOM 904 O O . LEU A 1 111 ? -5.240 3.198 -10.929 1.00 78.50 111 LEU A O 1
ATOM 908 N N . VAL A 1 112 ? -5.579 1.625 -12.489 1.00 81.38 112 VAL A N 1
ATOM 909 C CA . VAL A 1 112 ? -7.013 1.463 -12.187 1.00 81.38 112 VAL A CA 1
ATOM 910 C C . VAL A 1 112 ? -7.218 0.954 -10.760 1.00 81.38 112 VAL A C 1
ATOM 912 O O . VAL A 1 112 ? -8.028 1.510 -10.018 1.00 81.38 112 VAL A O 1
ATOM 915 N N . ILE A 1 113 ? -6.459 -0.066 -10.347 1.00 81.31 113 ILE A N 1
ATOM 916 C CA . ILE A 1 113 ? -6.521 -0.604 -8.981 1.00 81.31 113 ILE A CA 1
ATOM 917 C C . ILE A 1 113 ? -6.135 0.481 -7.968 1.00 81.31 113 ILE A C 1
ATOM 919 O O . ILE A 1 113 ? -6.811 0.651 -6.955 1.00 81.31 113 ILE A O 1
ATOM 923 N N . PHE A 1 114 ? -5.088 1.252 -8.261 1.00 83.50 114 PHE A N 1
ATOM 924 C CA . PHE A 1 114 ? -4.630 2.351 -7.420 1.00 83.50 114 PHE A CA 1
ATOM 925 C C . PHE A 1 114 ? -5.704 3.432 -7.237 1.00 83.50 114 PHE A C 1
ATOM 927 O O . PHE A 1 114 ? -6.042 3.766 -6.102 1.00 83.50 114 PHE A O 1
ATOM 934 N N . ILE A 1 115 ? -6.316 3.916 -8.323 1.00 82.75 115 ILE A N 1
ATOM 935 C CA . ILE A 1 115 ? -7.403 4.907 -8.262 1.00 82.75 115 ILE A CA 1
ATOM 936 C C . ILE A 1 115 ? -8.592 4.360 -7.461 1.00 82.75 115 ILE A C 1
ATOM 938 O O . ILE A 1 115 ? -9.144 5.070 -6.620 1.00 82.75 115 ILE A O 1
ATOM 942 N N . MET A 1 116 ? -8.957 3.090 -7.666 1.00 84.00 116 MET A N 1
ATOM 943 C CA . MET A 1 116 ? -10.086 2.466 -6.972 1.00 84.00 116 MET A CA 1
ATOM 944 C C . MET A 1 116 ? -9.864 2.381 -5.452 1.00 84.00 116 MET A C 1
ATOM 946 O O . MET A 1 116 ? -10.781 2.659 -4.679 1.00 84.00 116 MET A O 1
ATOM 950 N N . ILE A 1 117 ? -8.643 2.062 -5.006 1.00 83.81 117 ILE A N 1
ATOM 951 C CA . ILE A 1 117 ? -8.283 2.045 -3.577 1.00 83.81 117 ILE A CA 1
ATOM 952 C C . ILE A 1 117 ? -8.446 3.442 -2.964 1.00 83.81 117 ILE A C 1
ATOM 954 O O . ILE A 1 117 ? -9.034 3.580 -1.888 1.00 83.81 117 ILE A O 1
ATOM 958 N N . PHE A 1 118 ? -7.972 4.487 -3.649 1.00 82.31 118 PHE A N 1
ATOM 959 C CA . PHE A 1 118 ? -8.106 5.860 -3.160 1.00 82.31 118 PHE A CA 1
ATOM 960 C C . PHE A 1 118 ? -9.563 6.319 -3.115 1.00 82.31 118 PHE A C 1
ATOM 962 O O . PHE A 1 118 ? -9.988 6.847 -2.088 1.00 82.31 118 PHE A O 1
ATOM 969 N N . LEU A 1 119 ? -10.349 6.040 -4.156 1.00 83.25 119 LEU A N 1
ATOM 970 C CA . LEU A 1 119 ? -11.774 6.372 -4.186 1.00 83.25 119 LEU A CA 1
ATOM 971 C C . LEU A 1 119 ? -12.546 5.700 -3.040 1.00 83.25 119 LEU A C 1
ATOM 973 O O . LEU A 1 119 ? -13.454 6.297 -2.466 1.00 83.25 119 LEU A O 1
ATOM 977 N N . TYR A 1 120 ? -12.180 4.465 -2.693 1.00 81.19 120 TYR A N 1
ATOM 978 C CA . TYR A 1 120 ? -12.863 3.705 -1.652 1.00 81.19 120 TYR A CA 1
ATOM 979 C C . TYR A 1 120 ? -12.511 4.177 -0.233 1.00 81.19 120 TYR A C 1
ATOM 981 O O . TYR A 1 120 ? -13.383 4.272 0.635 1.00 81.19 120 TYR A O 1
ATOM 989 N N . PHE A 1 121 ? -11.230 4.455 0.026 1.00 76.19 121 PHE A N 1
ATOM 990 C CA . PHE A 1 121 ? -10.747 4.717 1.382 1.00 76.19 121 PHE A CA 1
ATOM 991 C C . PHE A 1 121 ? -10.555 6.199 1.729 1.00 76.19 121 PHE A C 1
ATOM 993 O O . PHE A 1 121 ? -10.470 6.519 2.918 1.00 76.19 121 PHE A O 1
ATOM 1000 N N . THR A 1 122 ? -10.489 7.102 0.747 1.00 80.94 122 THR A N 1
ATOM 1001 C CA . THR A 1 122 ? -10.242 8.534 0.983 1.00 80.94 122 THR A CA 1
ATOM 1002 C C . THR A 1 122 ? -11.386 9.440 0.552 1.00 80.94 122 THR A C 1
ATOM 1004 O O . THR A 1 122 ? -12.284 9.051 -0.185 1.00 80.94 122 THR A O 1
ATOM 1007 N N . ASP A 1 123 ? -11.347 10.682 1.033 1.00 78.75 123 ASP A N 1
ATOM 1008 C CA . ASP A 1 123 ? -12.275 11.722 0.604 1.00 78.75 123 ASP A CA 1
ATOM 1009 C C . ASP A 1 123 ? -12.050 12.111 -0.860 1.00 78.75 123 ASP A C 1
ATOM 1011 O O . ASP A 1 123 ? -10.947 12.000 -1.411 1.00 78.75 123 ASP A O 1
ATOM 1015 N N . VAL A 1 124 ? -13.093 12.675 -1.469 1.00 76.19 124 VAL A N 1
ATOM 1016 C CA . VAL A 1 124 ? -13.102 13.118 -2.871 1.00 76.19 124 VAL A CA 1
ATOM 1017 C C . VAL A 1 124 ? -11.916 14.038 -3.185 1.00 76.19 124 VAL A C 1
ATOM 1019 O O . VAL A 1 124 ? -11.263 13.871 -4.210 1.00 76.19 124 VAL A O 1
ATOM 1022 N N . LYS A 1 125 ? -11.560 14.950 -2.267 1.00 76.06 125 LYS A N 1
ATOM 1023 C CA . LYS A 1 125 ? -10.423 15.873 -2.442 1.00 76.06 125 LYS A CA 1
ATOM 1024 C C . LYS A 1 125 ? -9.093 15.140 -2.640 1.00 76.06 125 LYS A C 1
ATOM 1026 O O . LYS A 1 125 ? -8.314 15.510 -3.513 1.00 76.06 125 LYS A O 1
ATOM 1031 N N . ARG A 1 126 ? -8.834 14.096 -1.846 1.00 77.94 126 ARG A N 1
ATOM 1032 C CA . ARG A 1 126 ? -7.608 13.293 -1.970 1.00 77.94 126 ARG A CA 1
ATOM 1033 C C . ARG A 1 126 ? -7.652 12.464 -3.246 1.00 77.94 126 ARG A C 1
ATOM 1035 O O . ARG A 1 126 ? -6.682 12.459 -3.988 1.00 77.94 126 ARG A O 1
ATOM 1042 N N . THR A 1 127 ? -8.792 11.857 -3.555 1.00 82.50 127 THR A N 1
ATOM 1043 C CA . THR A 1 127 ? -8.952 11.066 -4.783 1.00 82.50 127 THR A CA 1
ATOM 1044 C C . THR A 1 127 ? -8.696 11.893 -6.048 1.00 82.50 127 THR A C 1
ATOM 1046 O O . THR A 1 127 ? -8.023 11.420 -6.963 1.00 82.50 127 THR A O 1
ATOM 1049 N N . ILE A 1 128 ? -9.146 13.153 -6.086 1.00 80.81 128 ILE A N 1
ATOM 1050 C CA . ILE A 1 128 ? -8.855 14.077 -7.194 1.00 80.81 128 ILE A CA 1
ATOM 1051 C C . ILE A 1 128 ? -7.346 14.326 -7.318 1.00 80.81 128 ILE A C 1
ATOM 1053 O O . ILE A 1 128 ? -6.808 14.228 -8.419 1.00 80.81 128 ILE A O 1
ATOM 1057 N N . LEU A 1 129 ? -6.642 14.576 -6.206 1.00 81.88 129 LEU A N 1
ATOM 1058 C CA . LEU A 1 129 ? -5.183 14.758 -6.219 1.00 81.88 129 LEU A CA 1
ATOM 1059 C C . LEU A 1 129 ? -4.450 13.522 -6.758 1.00 81.88 129 LEU A C 1
ATOM 1061 O O . LEU A 1 129 ? -3.556 13.661 -7.589 1.00 81.88 129 LEU A O 1
ATOM 1065 N N . ILE A 1 130 ? -4.849 12.318 -6.335 1.00 82.25 130 ILE A N 1
ATOM 1066 C CA . ILE A 1 130 ? -4.266 11.070 -6.845 1.00 82.25 130 ILE A CA 1
ATOM 1067 C C . ILE A 1 130 ? -4.568 10.879 -8.336 1.00 82.25 130 ILE A C 1
ATOM 1069 O O . ILE A 1 130 ? -3.706 10.428 -9.087 1.00 82.25 130 ILE A O 1
ATOM 1073 N N . THR A 1 131 ? -5.766 11.241 -8.789 1.00 82.25 131 THR A N 1
ATOM 1074 C CA . THR A 1 131 ? -6.139 11.133 -10.207 1.00 82.25 131 THR A CA 1
ATOM 1075 C C . THR A 1 131 ? -5.279 12.058 -11.069 1.00 82.25 131 THR A C 1
ATOM 1077 O O . THR A 1 131 ? -4.745 11.628 -12.089 1.00 82.25 131 THR A O 1
ATOM 1080 N N . ILE A 1 132 ? -5.064 13.301 -10.623 1.00 84.81 132 ILE A N 1
ATOM 1081 C CA . ILE A 1 132 ? -4.146 14.249 -11.274 1.00 84.81 132 ILE A CA 1
ATOM 1082 C C . ILE A 1 132 ? -2.715 13.697 -11.272 1.00 84.81 132 ILE A C 1
ATOM 1084 O O . ILE A 1 132 ? -2.035 13.746 -12.294 1.00 84.81 132 ILE A O 1
ATOM 1088 N N . TYR A 1 133 ? -2.268 13.116 -10.157 1.00 84.62 133 TYR A N 1
ATOM 1089 C CA . TYR A 1 133 ? -0.959 12.471 -10.069 1.00 84.62 133 TYR A CA 1
ATOM 1090 C C . TYR A 1 133 ? -0.802 11.321 -11.082 1.00 84.62 133 TYR A C 1
ATOM 1092 O O . TYR A 1 133 ? 0.220 11.239 -11.762 1.00 84.62 133 TYR A O 1
ATOM 1100 N N . CYS A 1 134 ? -1.827 10.480 -11.257 1.00 82.12 134 CYS A N 1
ATOM 1101 C CA . CYS A 1 134 ? -1.827 9.425 -12.276 1.00 82.12 134 CYS A CA 1
ATOM 1102 C C . CYS A 1 134 ? -1.748 9.998 -13.696 1.00 82.12 134 CYS A C 1
ATOM 1104 O O . CYS A 1 134 ? -1.021 9.465 -14.530 1.00 82.12 134 CYS A O 1
ATOM 1106 N N . LEU A 1 135 ? -2.452 11.100 -13.968 1.00 82.56 135 LEU A N 1
ATOM 1107 C CA . LEU A 1 135 ? -2.406 11.783 -15.262 1.00 82.56 135 LEU A CA 1
ATOM 1108 C C . LEU A 1 135 ? -0.986 12.292 -15.562 1.00 82.56 135 LEU A C 1
ATOM 1110 O O . LEU A 1 135 ? -0.465 12.056 -16.650 1.00 82.56 135 LEU A O 1
ATOM 1114 N N . ILE A 1 136 ? -0.320 12.900 -14.576 1.00 84.81 136 ILE A N 1
ATOM 1115 C CA . ILE A 1 136 ? 1.078 13.346 -14.696 1.00 84.81 136 ILE A CA 1
ATOM 1116 C C . ILE A 1 136 ? 2.025 12.157 -14.939 1.00 84.81 136 ILE A C 1
ATOM 1118 O O . ILE A 1 136 ? 2.932 12.254 -15.768 1.00 84.81 136 ILE A O 1
ATOM 1122 N N . LEU A 1 137 ? 1.819 11.017 -14.269 1.00 80.19 137 LEU A N 1
ATOM 1123 C CA . LEU A 1 137 ? 2.618 9.805 -14.502 1.00 80.19 137 LEU A CA 1
ATOM 1124 C C . LEU A 1 137 ? 2.478 9.275 -15.934 1.00 80.19 137 LEU A C 1
ATOM 1126 O O . LEU A 1 137 ? 3.477 8.934 -16.564 1.00 80.19 137 LEU A O 1
ATOM 1130 N N . ILE A 1 138 ? 1.256 9.236 -16.468 1.00 81.44 138 ILE A N 1
ATOM 1131 C CA . ILE A 1 138 ? 1.012 8.819 -17.855 1.00 81.44 138 ILE A CA 1
ATOM 1132 C C . ILE A 1 138 ? 1.685 9.797 -18.821 1.00 81.44 138 ILE A C 1
ATOM 1134 O O . ILE A 1 138 ? 2.391 9.375 -19.734 1.00 81.44 138 ILE A O 1
ATOM 1138 N N . PHE A 1 139 ? 1.520 11.100 -18.589 1.00 81.94 139 PHE A N 1
ATOM 1139 C CA . PHE A 1 139 ? 2.100 12.135 -19.441 1.00 81.94 139 PHE A CA 1
ATOM 1140 C C . PHE A 1 139 ? 3.632 12.080 -19.462 1.00 81.94 139 PHE A C 1
ATOM 1142 O O . PHE A 1 139 ? 4.251 12.216 -20.515 1.00 81.94 139 PHE A O 1
ATOM 1149 N N . THR A 1 140 ? 4.260 11.839 -18.309 1.00 79.94 140 THR A N 1
ATOM 1150 C CA . THR A 1 140 ? 5.719 11.684 -18.232 1.00 79.94 140 THR A CA 1
ATOM 1151 C C . THR A 1 140 ? 6.203 10.406 -18.924 1.00 79.94 140 THR A C 1
ATOM 1153 O O . THR A 1 140 ? 7.215 10.469 -19.615 1.00 79.94 140 THR A O 1
ATOM 1156 N N . ASP A 1 141 ? 5.488 9.277 -18.825 1.00 73.50 141 ASP A N 1
ATOM 1157 C CA . ASP A 1 141 ? 5.824 8.030 -19.544 1.00 73.50 141 ASP A CA 1
ATOM 1158 C C . ASP A 1 141 ? 5.726 8.196 -21.071 1.00 73.50 141 ASP A C 1
ATOM 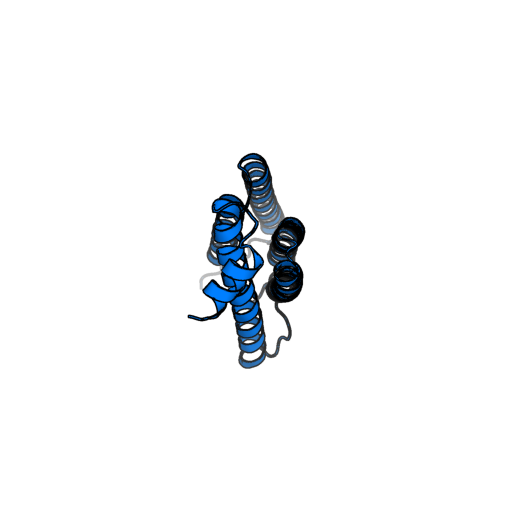1160 O O . ASP A 1 141 ? 6.650 7.813 -21.789 1.00 73.50 141 ASP A O 1
ATOM 1164 N N . GLU A 1 142 ? 4.653 8.823 -21.562 1.00 74.38 142 GLU A N 1
ATOM 1165 C CA . GLU A 1 142 ? 4.463 9.187 -22.975 1.00 74.38 142 GLU A CA 1
ATOM 1166 C C . GLU A 1 142 ? 5.590 10.099 -23.479 1.00 74.38 142 GLU A C 1
ATOM 1168 O O . GLU A 1 142 ? 6.218 9.816 -24.501 1.00 74.38 142 GLU A O 1
ATOM 1173 N N . PHE A 1 143 ? 5.917 11.159 -22.735 1.00 75.38 143 PHE A N 1
ATOM 1174 C CA . PHE A 1 143 ? 6.969 12.102 -23.120 1.00 75.38 143 PHE A CA 1
ATOM 1175 C C . PHE A 1 143 ? 8.356 11.443 -23.163 1.00 75.38 143 PHE A C 1
ATOM 1177 O O . PHE A 1 143 ? 9.157 11.703 -24.065 1.00 75.38 143 PHE A O 1
ATOM 1184 N N . LEU A 1 144 ? 8.642 10.556 -22.208 1.00 69.88 144 LEU A N 1
ATOM 1185 C CA . LEU A 1 144 ? 9.916 9.846 -22.116 1.00 69.88 144 LEU A CA 1
ATOM 1186 C C . LEU A 1 144 ? 10.052 8.797 -23.231 1.00 69.88 144 LEU A C 1
ATOM 1188 O O . LEU A 1 144 ? 11.127 8.675 -23.821 1.00 69.88 144 LEU A O 1
ATOM 1192 N N . LYS A 1 145 ? 8.960 8.112 -23.600 1.00 68.00 145 LYS A N 1
ATOM 1193 C CA . LYS A 1 145 ? 8.899 7.247 -24.793 1.00 68.00 145 LYS A CA 1
ATOM 1194 C C . LYS A 1 145 ? 9.125 8.038 -26.079 1.00 68.00 145 LYS A C 1
ATOM 1196 O O . LYS A 1 145 ? 9.996 7.670 -26.863 1.00 68.00 145 LYS A O 1
ATOM 1201 N N . PHE A 1 146 ? 8.442 9.169 -26.244 1.00 61.62 146 PHE A N 1
ATOM 1202 C CA . PHE A 1 146 ? 8.574 10.030 -27.421 1.00 61.62 146 PHE A CA 1
ATOM 1203 C C . PHE A 1 146 ? 9.999 10.591 -27.590 1.00 61.62 146 PHE A C 1
ATOM 1205 O O . PHE A 1 146 ? 10.508 10.733 -28.705 1.00 61.62 146 PHE A O 1
ATOM 1212 N N . GLY A 1 147 ? 10.687 10.886 -26.482 1.00 59.72 147 GLY A N 1
ATOM 1213 C CA . GLY A 1 147 ? 12.100 11.268 -26.490 1.00 59.72 147 GLY A CA 1
ATOM 1214 C C . GLY A 1 147 ? 13.052 10.118 -26.849 1.00 59.72 147 GLY A C 1
ATOM 1215 O O . GLY A 1 147 ? 14.094 10.358 -27.461 1.00 59.72 147 GLY A O 1
ATOM 1216 N N . ASN A 1 148 ? 12.700 8.879 -26.497 1.00 57.31 148 ASN A N 1
ATOM 1217 C CA . ASN A 1 148 ? 13.525 7.696 -26.746 1.00 57.31 148 ASN A CA 1
ATOM 1218 C C . ASN A 1 148 ? 13.354 7.144 -28.174 1.00 57.31 148 ASN A C 1
ATOM 1220 O O . ASN A 1 148 ? 14.328 6.690 -28.772 1.00 57.31 148 ASN A O 1
ATOM 1224 N N . ASP A 1 149 ? 12.162 7.258 -28.766 1.00 55.25 149 ASP A N 1
ATOM 1225 C CA . ASP A 1 149 ? 11.921 6.888 -30.169 1.00 55.25 149 ASP A CA 1
ATOM 1226 C C . ASP A 1 149 ? 12.685 7.788 -31.151 1.00 55.25 149 ASP A C 1
ATOM 1228 O O . ASP A 1 149 ? 13.136 7.320 -32.192 1.00 55.25 149 ASP A O 1
ATOM 1232 N N . ARG A 1 150 ? 12.973 9.042 -30.774 1.00 49.69 150 ARG A N 1
ATOM 1233 C CA . ARG A 1 150 ? 13.870 9.927 -31.539 1.00 49.69 150 ARG A CA 1
ATOM 1234 C C . ARG A 1 150 ? 15.338 9.479 -31.559 1.00 49.69 150 ARG A C 1
ATOM 1236 O O . ARG A 1 150 ? 16.096 9.960 -32.396 1.00 49.69 150 ARG A O 1
ATOM 1243 N N . LYS A 1 151 ? 15.758 8.599 -30.642 1.00 48.72 151 LYS A N 1
ATOM 1244 C CA . LYS A 1 151 ? 17.138 8.087 -30.544 1.00 48.72 151 LYS A CA 1
ATOM 1245 C C . LYS A 1 151 ? 17.325 6.703 -31.159 1.00 48.72 151 LYS A C 1
ATOM 1247 O O . LYS A 1 151 ? 18.462 6.240 -31.235 1.00 48.72 151 LYS A O 1
ATOM 1252 N N . ARG A 1 152 ? 16.256 6.036 -31.604 1.00 43.69 152 ARG A N 1
ATOM 1253 C CA . ARG A 1 152 ? 16.391 4.796 -32.370 1.00 43.69 152 ARG A CA 1
ATOM 1254 C C . ARG A 1 152 ? 16.673 5.175 -33.826 1.00 43.69 152 ARG A C 1
ATOM 1256 O O . ARG A 1 152 ? 15.778 5.726 -34.465 1.00 43.69 152 ARG A O 1
ATOM 1263 N N . PRO A 1 153 ? 17.871 4.912 -34.385 1.00 43.06 153 PRO A N 1
ATOM 1264 C CA . PRO A 1 153 ? 17.993 4.920 -35.831 1.00 43.06 153 PRO A CA 1
ATOM 1265 C C . PRO A 1 153 ? 16.991 3.897 -36.360 1.00 43.06 153 PRO A C 1
ATOM 1267 O O . PRO A 1 153 ? 16.959 2.750 -35.906 1.0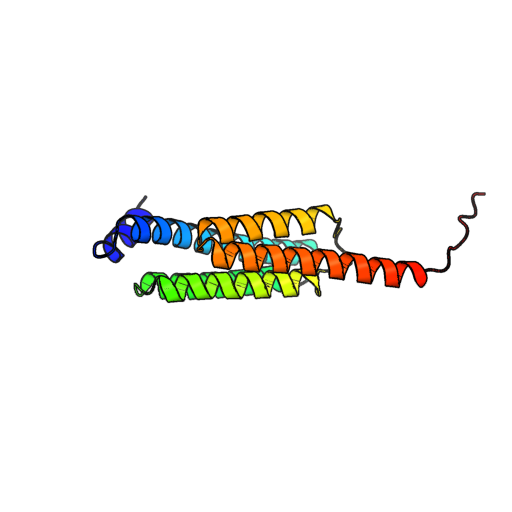0 43.06 153 PRO A O 1
ATOM 1270 N N . VAL A 1 154 ? 16.138 4.339 -37.279 1.00 52.88 154 VAL A N 1
ATOM 1271 C CA . VAL A 1 154 ? 15.296 3.462 -38.084 1.00 52.88 154 VAL A CA 1
ATOM 1272 C C . VAL A 1 154 ? 16.261 2.569 -38.856 1.00 52.88 154 VAL A C 1
ATOM 1274 O O . VAL A 1 154 ? 16.771 2.969 -39.899 1.00 52.88 154 VAL A O 1
ATOM 1277 N N . LEU A 1 155 ? 16.599 1.392 -38.318 1.00 48.16 155 LEU A N 1
ATOM 1278 C CA . LEU A 1 155 ? 17.228 0.373 -39.142 1.00 48.16 155 LEU A CA 1
ATOM 1279 C C . LEU A 1 155 ? 16.181 0.010 -40.196 1.00 48.16 155 LEU A C 1
ATOM 1281 O O . LEU A 1 155 ? 15.084 -0.417 -39.818 1.00 48.16 155 LEU A O 1
ATOM 1285 N N . PRO A 1 156 ? 16.468 0.198 -41.495 1.00 42.22 156 PRO A N 1
ATOM 1286 C CA . PRO A 1 156 ? 15.572 -0.291 -42.518 1.00 42.22 156 PRO A CA 1
ATOM 1287 C C . PRO A 1 156 ? 15.459 -1.799 -42.321 1.00 42.22 156 PRO A C 1
ATOM 1289 O O . PRO A 1 156 ? 16.460 -2.517 -42.289 1.00 42.22 156 PRO A O 1
ATOM 1292 N N . SER A 1 157 ? 14.226 -2.270 -42.151 1.00 41.00 157 SER A N 1
ATOM 1293 C CA . SER A 1 157 ? 13.904 -3.683 -42.240 1.00 41.00 157 SER A CA 1
ATOM 1294 C C . SER A 1 157 ? 14.270 -4.144 -43.650 1.00 41.00 157 SER A C 1
ATOM 1296 O O . SER A 1 157 ? 13.472 -4.007 -44.581 1.00 41.00 157 SER A O 1
ATOM 1298 N N . PHE A 1 158 ? 15.488 -4.649 -43.831 1.00 42.91 158 PHE A N 1
ATOM 1299 C CA . PHE A 1 158 ? 15.827 -5.422 -45.012 1.00 42.91 158 PHE A CA 1
ATOM 1300 C C . PHE A 1 158 ? 15.015 -6.713 -44.942 1.00 42.91 158 PHE A C 1
ATOM 1302 O O . PHE A 1 158 ? 15.348 -7.650 -44.222 1.00 42.91 158 PHE A O 1
ATOM 1309 N N . LYS A 1 159 ? 13.891 -6.712 -45.660 1.00 40.91 159 LYS A N 1
ATOM 1310 C CA . LYS A 1 159 ? 13.308 -7.928 -46.209 1.00 40.91 159 LYS A CA 1
ATOM 1311 C C . LYS A 1 159 ? 14.182 -8.335 -47.390 1.00 40.91 159 LYS A C 1
ATOM 1313 O O . LYS A 1 159 ? 14.150 -7.624 -48.388 1.00 40.91 159 LYS A O 1
ATOM 1318 N N . PHE A 1 160 ? 14.907 -9.438 -47.259 1.00 45.34 160 PHE A N 1
ATOM 1319 C CA . PHE A 1 160 ? 15.151 -10.420 -48.317 1.00 45.34 160 PHE A CA 1
ATOM 1320 C C . PHE A 1 160 ? 15.332 -11.785 -47.661 1.00 45.34 160 PHE A C 1
ATOM 1322 O O . PHE A 1 160 ? 16.043 -11.842 -46.633 1.00 45.34 160 PHE A O 1
#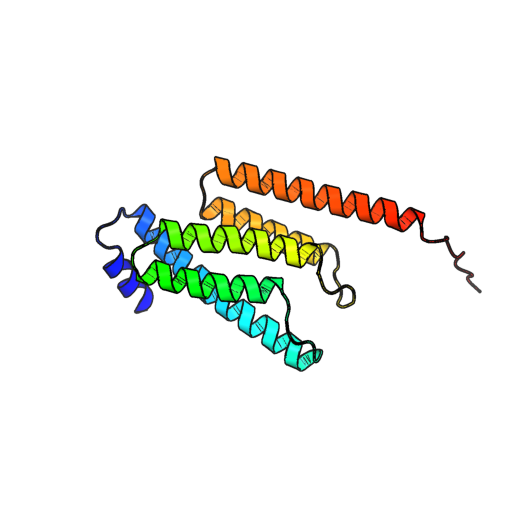

Radius of gyration: 19.6 Å; chains: 1; bounding box: 39×36×69 Å

Secondary structure (DSSP, 8-state):
-HHHHHHHHHTTTS-HHHHHHHHHHHHHHHHHHHHHHHHHHHHHHHH-----HHHHHHHHHHHHHHHHHHTT-HHHHHHHHHHHHHHHHHHHHHS--TTS---HHHHHHHHHHHHHHHHHHS-HHHHHHHHHHHHHHHHHHHHHHHHHHTTS--------

Organism: NCBI:txid2023197

pLDDT: mean 73.45, std 12.48, range [40.91, 87.19]

Foldseek 3Di:
DVVLVVLCVLCVVPDPVLSVLLVVLLVVLVVLLVCLVVVQVVCCVPPVDHHDPLSVLLNVLSVVLNVCSNVVNNVVSLVSNLVSLVVSLVCCLPVPDPPDPPPPVVNVVSLVVNLVSCVVNHDPVVSVVSVVVVVVSVVVVVVVVVVVVVVDDPPPPDDD

Sequence (160 aa):
MEFSTFIRRIYKDRDYLTRNRALHLFVFNVAAVLLGISSNFFLWIFTGQYVRIGFSIMAFASAVSLFFLLRKNYEIALNTVLTATIISVSFGWFWGIPNIGSDVGNKNFVLVIFIMIFLYFTDVKRTILITIYCLILIFTDEFLKFGNDRKRPVLPSFKF